Protein AF-M1D6H3-F1 (afdb_monomer_lite)

Secondary structure (DSSP, 8-state):
--HHHHHHHHHHHGGGG------------TT-------TT----------TT--BTTB-TTTT-SHHHHS----

Organism: Solanum tuberosum (NCBI:txid4113)

Radius of gyration: 28.62 Å; chains: 1; bounding box: 40×62×65 Å

Foldseek 3Di:
DPVVVVVVVCVVVVVVPDDDDDDDDDDDDPPDDPDDDDPPDDDDDAAADDQPDDDPNHRPRHCRHPCNVDPDDD

pLDDT: mean 83.62, std 10.45, range [58.72, 97.0]

Sequence (74 aa):
MGFASFLLIFLTLCPALAQIVEDTEFLIDGTVKIAETDDNYVCATLDWWPKEKCNYNECPWGSASLINLVKFYY

InterPro domains:
  IPR005199 Glycoside hydrolase, family 79 [PF03662] (24-69)

Structure (mmCIF, N/CA/C/O backbone):
data_AF-M1D6H3-F1
#
_entry.id   AF-M1D6H3-F1
#
loop_
_atom_site.group_PDB
_atom_site.id
_atom_site.type_symbol
_atom_site.label_atom_id
_atom_site.label_alt_id
_atom_site.label_comp_id
_atom_site.label_asym_id
_atom_site.label_entity_id
_atom_site.label_seq_id
_atom_site.pdbx_PDB_ins_code
_atom_site.Cartn_x
_atom_site.Cartn_y
_atom_site.Cartn_z
_atom_site.occupancy
_atom_site.B_iso_or_equiv
_atom_site.auth_seq_id
_atom_site.auth_comp_id
_atom_site.auth_asym_id
_atom_site.auth_atom_id
_atom_site.pdbx_PDB_model_num
ATOM 1 N N . MET A 1 1 ? 17.144 -45.071 42.447 1.00 59.22 1 MET A N 1
ATOM 2 C CA . MET A 1 1 ? 17.744 -43.785 42.026 1.00 59.22 1 MET A CA 1
ATOM 3 C C . MET A 1 1 ? 17.364 -43.545 40.571 1.00 59.22 1 MET A C 1
ATOM 5 O O . MET A 1 1 ? 18.046 -44.023 39.687 1.00 59.22 1 MET A O 1
ATOM 9 N N . GLY A 1 2 ? 16.205 -42.960 40.291 1.00 66.56 2 GLY A N 1
ATOM 10 C CA . GLY A 1 2 ? 15.739 -42.816 38.902 1.00 66.56 2 GLY A CA 1
ATOM 11 C C . GLY A 1 2 ? 14.531 -41.902 38.834 1.00 66.56 2 GLY A C 1
ATOM 12 O O . GLY A 1 2 ? 14.544 -40.920 38.109 1.00 66.56 2 GLY A O 1
ATOM 13 N N . PHE A 1 3 ? 13.572 -42.121 39.736 1.00 70.81 3 PHE A N 1
ATOM 14 C CA . PHE A 1 3 ? 12.398 -41.264 39.896 1.00 70.81 3 PHE A CA 1
ATOM 15 C C . PHE A 1 3 ? 12.754 -39.793 40.178 1.00 70.81 3 PHE A C 1
ATOM 17 O O . PHE A 1 3 ? 12.240 -38.899 39.519 1.00 70.81 3 PHE A O 1
ATOM 24 N N . ALA A 1 4 ? 13.712 -39.541 41.078 1.00 77.94 4 ALA A N 1
ATOM 25 C CA . ALA A 1 4 ? 14.198 -38.187 41.361 1.00 77.94 4 ALA A CA 1
ATOM 26 C C . ALA A 1 4 ? 14.864 -37.523 40.141 1.00 77.94 4 ALA A C 1
ATOM 28 O O . ALA A 1 4 ? 14.712 -36.326 39.936 1.00 77.94 4 ALA A O 1
ATOM 29 N N . SER A 1 5 ? 15.564 -38.295 39.303 1.00 75.19 5 SER A N 1
ATOM 30 C CA . SER A 1 5 ? 16.204 -37.770 38.093 1.00 75.19 5 SER A CA 1
ATOM 31 C C . SER A 1 5 ? 15.171 -37.435 37.013 1.00 75.19 5 SER A C 1
ATOM 33 O O . SER A 1 5 ? 15.269 -36.374 36.406 1.00 75.19 5 SER A O 1
ATOM 35 N N . PHE A 1 6 ? 14.139 -38.268 36.840 1.00 77.25 6 PHE A N 1
ATOM 36 C CA . PHE A 1 6 ? 13.011 -37.969 35.950 1.00 77.25 6 PHE A CA 1
ATOM 37 C C . PHE A 1 6 ? 12.222 -36.734 36.396 1.00 77.25 6 PHE A C 1
ATOM 39 O O . PHE A 1 6 ? 11.870 -35.910 35.558 1.00 77.25 6 PHE A O 1
ATOM 46 N N . LEU A 1 7 ? 11.994 -36.568 37.703 1.00 79.00 7 LEU A N 1
ATOM 47 C CA . LEU A 1 7 ? 11.338 -35.379 38.253 1.00 79.00 7 LEU A CA 1
ATOM 48 C C . LEU A 1 7 ? 12.142 -34.103 37.990 1.00 79.00 7 LEU A C 1
ATOM 50 O O . LEU A 1 7 ? 11.566 -33.099 37.585 1.00 79.00 7 LEU A O 1
ATOM 54 N N . LEU A 1 8 ? 13.465 -34.142 38.177 1.00 78.44 8 LEU A N 1
ATOM 55 C CA . LEU A 1 8 ? 14.329 -32.989 37.907 1.00 78.44 8 LEU A CA 1
ATOM 56 C C . LEU A 1 8 ? 14.327 -32.611 36.420 1.00 78.44 8 LEU A C 1
ATOM 58 O O . LEU A 1 8 ? 14.237 -31.432 36.106 1.00 78.44 8 LEU A O 1
ATOM 62 N N . ILE A 1 9 ? 14.360 -33.595 35.515 1.00 74.75 9 ILE A N 1
ATOM 63 C CA . ILE A 1 9 ? 14.271 -33.361 34.063 1.00 74.75 9 ILE A CA 1
ATOM 64 C C . ILE A 1 9 ? 12.898 -32.780 33.687 1.00 74.75 9 ILE A C 1
ATOM 66 O O . ILE A 1 9 ? 12.808 -31.849 32.893 1.00 74.75 9 ILE A O 1
ATOM 70 N N . PHE A 1 10 ? 11.818 -33.289 34.281 1.00 72.69 10 PHE A N 1
ATOM 71 C CA . PHE A 1 10 ? 10.470 -32.782 34.027 1.00 72.69 10 PHE A CA 1
ATOM 72 C C . PHE A 1 10 ? 10.306 -31.329 34.502 1.00 72.69 10 PHE A C 1
ATOM 74 O O . PHE A 1 10 ? 9.751 -30.500 33.785 1.00 72.69 10 PHE A O 1
ATOM 81 N N . LEU A 1 11 ? 10.848 -30.996 35.678 1.00 74.44 11 LEU A N 1
ATOM 82 C CA . LEU A 1 11 ? 10.803 -29.647 36.249 1.00 74.4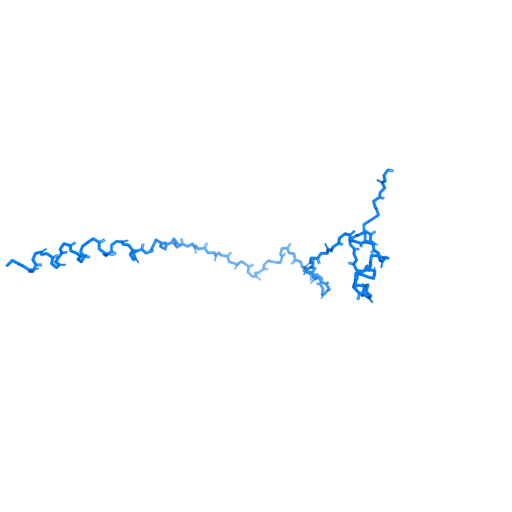4 11 LEU A CA 1
ATOM 83 C C . LEU A 1 11 ? 11.643 -28.630 35.459 1.00 74.44 11 LEU A C 1
ATOM 85 O O . LEU A 1 11 ? 11.272 -27.460 35.422 1.00 74.44 11 LEU A O 1
ATOM 89 N N . THR A 1 12 ? 12.740 -29.047 34.814 1.00 73.00 12 THR A N 1
ATOM 90 C CA . THR A 1 12 ? 13.570 -28.149 33.988 1.00 73.00 12 THR A CA 1
ATOM 91 C C . THR A 1 12 ? 13.031 -27.951 32.572 1.00 73.00 12 THR A C 1
ATOM 93 O O . THR A 1 12 ? 13.214 -26.868 32.020 1.00 73.00 12 THR A O 1
ATOM 96 N N . LEU A 1 13 ? 12.342 -28.939 31.983 1.00 67.25 13 LEU A N 1
ATOM 97 C CA . LEU A 1 13 ? 11.721 -28.801 30.654 1.00 67.25 13 LEU A CA 1
ATOM 98 C C . LEU A 1 13 ? 10.362 -28.081 30.681 1.00 67.25 13 LEU A C 1
ATOM 100 O O . LEU A 1 13 ? 9.990 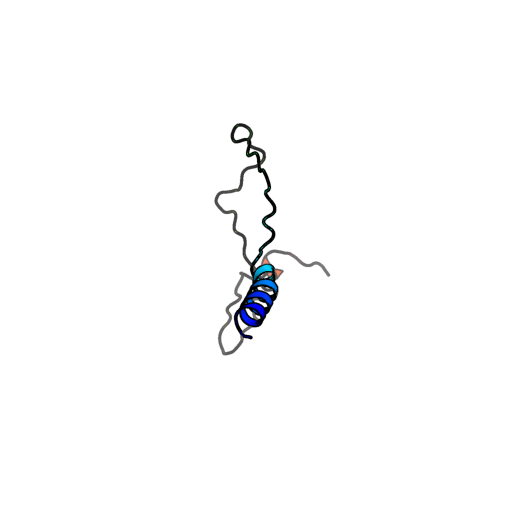-27.453 29.693 1.00 67.25 13 LEU A O 1
ATOM 104 N N . CYS A 1 14 ? 9.623 -28.153 31.791 1.00 65.50 14 CYS A N 1
ATOM 105 C CA . CYS A 1 14 ? 8.283 -27.571 31.918 1.00 65.50 14 CYS A CA 1
ATOM 106 C C . CYS A 1 14 ? 8.205 -26.041 31.668 1.00 65.50 14 CYS A C 1
ATOM 108 O O . CYS A 1 14 ? 7.328 -25.618 30.913 1.00 65.50 14 CYS A O 1
ATOM 110 N N . PRO A 1 15 ? 9.102 -25.184 32.206 1.00 63.00 15 PRO A N 1
ATOM 111 C CA . PRO A 1 15 ? 8.985 -23.735 32.015 1.00 63.00 15 PRO A CA 1
ATOM 112 C C . PRO A 1 15 ? 9.346 -23.263 30.598 1.00 63.00 15 PRO A C 1
ATOM 114 O O . PRO A 1 15 ? 8.943 -22.171 30.215 1.00 63.00 15 PRO A O 1
ATOM 117 N N . ALA A 1 16 ? 10.055 -24.069 29.797 1.00 62.91 16 ALA A N 1
ATOM 118 C CA . ALA A 1 16 ? 10.408 -23.712 28.417 1.00 62.91 16 ALA A CA 1
ATOM 119 C C . ALA A 1 16 ? 9.205 -23.742 27.452 1.00 62.91 16 ALA A C 1
ATOM 121 O O . ALA A 1 16 ? 9.303 -23.239 26.335 1.00 62.91 16 ALA A O 1
ATOM 122 N N . LEU A 1 17 ? 8.080 -24.328 27.877 1.00 63.16 17 LEU A N 1
ATOM 123 C CA . LEU A 1 17 ? 6.851 -24.437 27.089 1.00 63.16 17 LEU A CA 1
ATOM 124 C C . LEU A 1 17 ? 5.759 -23.446 27.528 1.00 63.16 17 LEU A C 1
ATOM 126 O O . LEU A 1 17 ? 4.712 -23.368 26.887 1.00 63.16 17 LEU A O 1
ATOM 130 N N . ALA A 1 18 ? 5.979 -22.703 28.618 1.00 72.06 18 ALA A N 1
ATOM 131 C CA . ALA A 1 18 ? 5.021 -21.725 29.115 1.00 72.06 18 ALA A CA 1
ATOM 132 C C . ALA A 1 18 ? 5.105 -20.451 28.266 1.00 72.06 18 ALA A C 1
ATOM 134 O O . ALA A 1 18 ? 6.039 -19.660 28.392 1.00 72.06 18 ALA A O 1
ATOM 135 N N . GLN A 1 19 ? 4.132 -20.254 27.379 1.00 76.81 19 GLN A N 1
ATOM 136 C CA . GLN A 1 19 ? 3.971 -18.983 26.684 1.00 76.81 19 GLN A CA 1
ATOM 137 C C . GLN A 1 19 ? 3.223 -18.005 27.592 1.00 76.81 19 GLN A C 1
ATOM 139 O O . GLN A 1 19 ? 2.192 -18.350 28.168 1.00 76.81 19 GLN A O 1
ATOM 144 N N . ILE A 1 20 ? 3.750 -16.789 27.724 1.00 77.44 20 ILE A N 1
ATOM 145 C CA . ILE A 1 20 ? 3.043 -15.686 28.374 1.00 77.44 20 ILE A CA 1
ATOM 146 C C . ILE A 1 20 ? 2.011 -15.190 27.364 1.00 77.44 20 ILE A C 1
ATOM 148 O O . ILE A 1 20 ? 2.377 -14.654 26.320 1.00 77.44 20 ILE A O 1
ATOM 152 N N . VAL A 1 21 ? 0.734 -15.423 27.655 1.00 81.94 21 VAL A N 1
ATOM 153 C CA . VAL A 1 21 ? -0.379 -14.838 26.906 1.00 81.94 21 VAL A CA 1
ATOM 154 C C . VAL A 1 21 ? -0.767 -13.558 27.630 1.00 81.94 21 VAL A C 1
ATOM 156 O O . VAL A 1 21 ? -1.100 -13.594 28.813 1.00 81.94 21 VAL A O 1
ATOM 159 N N . GLU A 1 22 ? -0.656 -12.430 26.940 1.00 88.00 22 GLU A N 1
ATOM 160 C CA . GLU A 1 22 ? -1.152 -11.148 27.428 1.00 88.00 22 GLU A CA 1
ATOM 161 C C . GLU A 1 22 ? -2.565 -10.950 26.878 1.00 88.00 22 GLU A C 1
ATOM 163 O O . GLU A 1 22 ? -2.763 -10.845 25.666 1.00 88.00 22 GLU A O 1
ATOM 168 N N . ASP A 1 23 ? -3.555 -10.939 27.768 1.00 89.00 23 ASP A N 1
ATOM 169 C CA . ASP A 1 23 ? -4.935 -10.669 27.382 1.00 89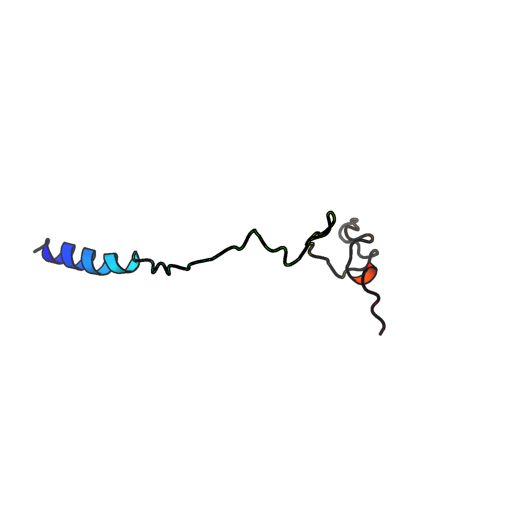.00 23 ASP A CA 1
ATOM 170 C C . ASP A 1 23 ? -5.084 -9.175 27.081 1.00 89.00 23 ASP A C 1
ATOM 172 O O . ASP A 1 23 ? -4.788 -8.321 27.916 1.00 89.00 23 ASP A O 1
ATOM 176 N N . THR A 1 24 ? -5.550 -8.853 25.875 1.00 89.88 24 THR A N 1
ATOM 177 C CA . THR A 1 24 ? -5.857 -7.476 25.469 1.00 89.88 24 THR A CA 1
ATOM 178 C C . THR A 1 24 ? -7.329 -7.371 25.101 1.00 89.88 24 THR A C 1
ATOM 180 O O . THR A 1 24 ? -7.827 -8.139 24.277 1.00 89.88 24 THR A O 1
ATOM 183 N N . GLU A 1 25 ? -8.025 -6.402 25.692 1.00 92.94 25 GLU A N 1
ATOM 184 C CA . GLU A 1 25 ? -9.419 -6.100 25.371 1.00 92.94 25 GLU A CA 1
ATOM 185 C C . GLU A 1 25 ? -9.491 -4.999 24.304 1.00 92.94 25 GLU A C 1
ATOM 187 O O . GLU A 1 25 ? -8.924 -3.918 24.464 1.00 92.94 25 GLU A O 1
ATOM 192 N N . PHE A 1 26 ? -10.206 -5.273 23.212 1.00 90.69 26 PHE A N 1
ATOM 193 C CA . PHE A 1 26 ? -10.474 -4.308 22.148 1.00 90.69 26 PHE A CA 1
ATOM 194 C C . PHE A 1 26 ? -11.975 -4.037 22.063 1.00 90.69 26 PHE A C 1
ATOM 196 O O . PHE A 1 26 ? -12.761 -4.946 21.797 1.00 90.69 26 PHE A O 1
ATOM 203 N N . LEU A 1 27 ? -12.367 -2.773 22.239 1.00 93.12 27 LEU A N 1
ATOM 204 C CA . LEU A 1 27 ? -13.738 -2.320 22.028 1.00 93.12 27 LEU A CA 1
ATOM 205 C C . LEU A 1 27 ? -13.859 -1.692 20.636 1.00 93.12 27 LEU A C 1
ATOM 207 O O . LEU A 1 27 ? -13.185 -0.709 20.332 1.00 93.12 27 LEU A O 1
ATOM 211 N N . ILE A 1 28 ? -14.736 -2.246 19.800 1.00 92.44 28 ILE A N 1
ATOM 212 C CA . ILE A 1 28 ? -15.049 -1.702 18.476 1.00 92.44 28 ILE A CA 1
ATOM 213 C C . ILE A 1 28 ? -16.429 -1.048 18.548 1.00 92.44 28 ILE A C 1
ATOM 215 O O . ILE A 1 28 ? -17.437 -1.737 18.708 1.00 92.44 28 ILE A O 1
ATOM 219 N N . ASP A 1 29 ? -16.481 0.276 18.409 1.00 94.50 29 ASP A N 1
ATOM 220 C CA . ASP A 1 29 ? -17.741 1.008 18.276 1.00 94.50 29 ASP A CA 1
ATOM 221 C C . ASP A 1 29 ? -18.196 1.017 16.809 1.00 94.50 29 ASP A C 1
ATOM 223 O O . ASP A 1 29 ? -17.735 1.813 15.994 1.00 94.50 29 ASP A O 1
ATOM 227 N N . GLY A 1 30 ? -19.115 0.112 16.468 1.00 94.38 30 GLY A N 1
ATOM 228 C CA . GLY A 1 30 ? -19.710 0.031 15.131 1.00 94.38 30 GLY A CA 1
ATOM 229 C C . GLY A 1 30 ? -20.784 1.088 14.842 1.00 94.38 30 GLY A C 1
ATOM 230 O O . GLY A 1 30 ? -21.328 1.101 13.739 1.00 94.38 30 GLY A O 1
ATOM 231 N N . THR A 1 31 ? -21.129 1.948 15.807 1.00 97.00 31 THR A N 1
ATOM 232 C CA . THR A 1 31 ? -22.172 2.978 15.641 1.00 97.00 31 THR A CA 1
ATOM 233 C C . THR A 1 31 ? -21.632 4.288 15.069 1.00 97.00 31 THR A C 1
ATOM 235 O O . THR A 1 31 ? -22.406 5.108 14.569 1.00 97.00 31 THR A O 1
ATOM 238 N N . VAL A 1 32 ? -20.309 4.474 15.085 1.00 95.81 32 VAL A N 1
ATOM 239 C CA . VAL A 1 32 ? -19.640 5.704 14.652 1.00 95.81 32 VAL A CA 1
ATOM 240 C C . VAL A 1 32 ? -18.687 5.412 13.493 1.00 95.81 32 VAL A C 1
ATOM 242 O O . VAL A 1 32 ? -17.707 4.686 13.635 1.00 95.81 32 VAL A O 1
ATOM 245 N N . LYS A 1 33 ? -18.926 6.033 12.332 1.00 94.75 33 LYS A N 1
ATOM 246 C CA . LYS A 1 33 ? -17.976 6.010 11.209 1.00 94.75 33 LYS A CA 1
ATOM 247 C C . LYS A 1 33 ? -16.888 7.063 11.434 1.00 94.75 33 LYS A C 1
ATOM 249 O O . LYS A 1 33 ? -17.188 8.253 11.424 1.00 94.75 33 LYS A O 1
ATOM 254 N N . ILE A 1 34 ? -15.633 6.637 11.587 1.00 95.50 34 ILE A N 1
ATOM 255 C CA . ILE A 1 34 ? -14.483 7.548 11.758 1.00 95.50 34 ILE A CA 1
ATOM 256 C C . ILE A 1 34 ? -13.801 7.928 10.435 1.00 95.50 34 ILE A C 1
ATOM 258 O O . ILE A 1 34 ? -13.180 8.982 10.342 1.00 95.50 34 ILE A O 1
ATOM 262 N N . ALA A 1 35 ? -13.917 7.075 9.415 1.00 94.44 35 ALA A N 1
ATOM 263 C CA . ALA A 1 35 ? -13.358 7.264 8.081 1.00 94.44 35 ALA A CA 1
ATOM 264 C C . ALA A 1 35 ? -14.066 6.337 7.078 1.00 94.44 35 ALA A C 1
ATOM 266 O O . ALA A 1 35 ? -14.758 5.397 7.470 1.00 94.44 35 ALA A O 1
ATOM 267 N N . GLU A 1 36 ? -13.884 6.601 5.789 1.00 94.75 36 GLU A N 1
ATOM 268 C CA . GLU A 1 36 ? -14.349 5.758 4.687 1.00 94.75 36 GLU A CA 1
ATOM 269 C C . GLU A 1 36 ? -13.206 5.614 3.684 1.00 94.75 36 GLU A C 1
ATOM 271 O O . GLU A 1 36 ? -12.557 6.602 3.335 1.00 94.75 36 GLU A O 1
ATOM 276 N N . THR A 1 37 ? -12.920 4.382 3.275 1.00 93.69 37 THR A N 1
ATOM 277 C CA . THR A 1 37 ? -11.947 4.090 2.220 1.00 93.69 37 THR A CA 1
ATOM 278 C C . THR A 1 37 ? -12.640 4.142 0.868 1.00 93.69 37 THR A C 1
ATOM 280 O O . THR A 1 37 ? -13.741 3.620 0.734 1.00 93.69 37 THR A O 1
ATOM 283 N N . ASP A 1 38 ? -11.984 4.735 -0.127 1.00 94.88 38 ASP A N 1
ATOM 284 C CA . ASP A 1 38 ? -12.457 4.713 -1.515 1.00 94.88 38 ASP A CA 1
ATOM 285 C C . ASP A 1 38 ? -12.484 3.281 -2.078 1.00 94.88 38 ASP A C 1
ATOM 287 O O . ASP A 1 38 ? -11.632 2.461 -1.725 1.00 94.88 38 ASP A O 1
ATOM 291 N N . ASP A 1 39 ? -13.409 3.003 -3.001 1.00 95.56 39 ASP A N 1
ATOM 292 C CA . ASP A 1 39 ? -13.557 1.693 -3.659 1.00 95.56 39 ASP A CA 1
ATOM 293 C C . ASP A 1 39 ? -12.296 1.251 -4.428 1.00 95.56 39 ASP A C 1
ATOM 295 O O . ASP A 1 39 ? -12.082 0.059 -4.653 1.00 95.56 39 ASP A O 1
ATOM 299 N N . ASN A 1 40 ? -11.438 2.198 -4.821 1.00 90.62 40 ASN A N 1
ATOM 300 C CA . ASN A 1 40 ? -10.182 1.953 -5.532 1.00 90.62 40 ASN A CA 1
ATOM 301 C C . ASN A 1 40 ? -8.955 2.060 -4.619 1.00 90.62 40 ASN A C 1
ATOM 303 O O . ASN A 1 40 ? -7.824 2.142 -5.109 1.00 90.62 40 ASN A O 1
ATOM 307 N N . TYR A 1 41 ? -9.143 2.093 -3.298 1.00 89.62 41 TYR A N 1
ATOM 308 C CA . TYR A 1 41 ? -8.026 2.134 -2.367 1.00 89.62 41 TYR A CA 1
ATOM 309 C C . TYR A 1 41 ? -7.224 0.827 -2.439 1.00 89.62 41 TYR A C 1
ATOM 311 O O . TYR A 1 41 ? -7.698 -0.243 -2.057 1.00 89.62 41 TYR A O 1
ATOM 319 N N . VAL A 1 42 ? -5.980 0.919 -2.914 1.00 88.25 42 VAL A N 1
ATOM 320 C CA . VAL A 1 42 ? -5.049 -0.211 -2.990 1.00 88.25 42 VAL A CA 1
ATOM 321 C C . VAL A 1 42 ? -3.733 0.136 -2.304 1.00 88.25 42 VAL A C 1
ATOM 323 O O . VAL A 1 42 ? -3.187 1.224 -2.480 1.00 88.25 42 VAL A O 1
ATOM 326 N N . CYS A 1 43 ? -3.184 -0.820 -1.558 1.00 89.69 43 CYS A N 1
ATOM 327 C CA . CYS A 1 43 ? -1.804 -0.758 -1.088 1.00 89.69 43 CYS A CA 1
ATOM 328 C C . CYS A 1 43 ? -0.927 -1.529 -2.075 1.00 89.69 43 CYS A C 1
ATOM 330 O O . CYS A 1 43 ? -1.044 -2.748 -2.186 1.00 89.69 43 CYS A O 1
ATOM 332 N N . ALA A 1 44 ? -0.042 -0.829 -2.780 1.00 85.12 44 ALA A N 1
ATOM 333 C CA . ALA A 1 44 ? 0.910 -1.436 -3.702 1.00 85.12 44 ALA A CA 1
ATOM 334 C C . ALA A 1 44 ? 2.334 -0.983 -3.370 1.00 85.12 44 ALA A C 1
ATOM 336 O O . ALA A 1 44 ? 2.582 0.195 -3.109 1.00 85.12 44 ALA A O 1
ATOM 337 N N . THR A 1 45 ? 3.282 -1.918 -3.401 1.00 85.38 45 THR A N 1
ATOM 338 C CA . THR A 1 45 ? 4.706 -1.579 -3.380 1.00 85.38 45 THR A CA 1
ATOM 339 C C . THR A 1 45 ? 5.115 -1.143 -4.781 1.00 85.38 45 THR A C 1
ATOM 341 O O . THR A 1 45 ? 4.907 -1.881 -5.741 1.00 85.38 45 THR A O 1
ATOM 344 N N . LEU A 1 46 ? 5.689 0.053 -4.897 1.00 87.44 46 LEU A N 1
ATOM 345 C CA . LEU A 1 46 ? 6.123 0.623 -6.169 1.00 87.44 46 LEU A CA 1
ATOM 346 C C . LEU A 1 46 ? 7.645 0.727 -6.220 1.00 87.44 46 LEU A C 1
ATOM 348 O O . LEU A 1 46 ? 8.280 1.154 -5.258 1.00 87.44 46 LEU A O 1
ATOM 352 N N . ASP A 1 47 ? 8.212 0.368 -7.366 1.00 87.00 47 ASP A N 1
ATOM 353 C CA . ASP A 1 47 ? 9.638 0.509 -7.656 1.00 87.00 47 ASP A CA 1
ATOM 354 C C . ASP A 1 47 ? 9.935 1.912 -8.233 1.00 87.00 47 ASP A C 1
ATOM 356 O O . ASP A 1 47 ? 9.046 2.583 -8.768 1.00 87.00 47 ASP A O 1
ATOM 360 N N . TRP A 1 48 ? 11.179 2.380 -8.135 1.00 89.50 48 TRP A N 1
ATOM 361 C CA . TRP A 1 48 ? 11.620 3.682 -8.643 1.00 89.50 48 TRP A CA 1
ATOM 362 C C . TRP A 1 48 ? 12.320 3.611 -10.001 1.00 89.50 48 TRP A C 1
ATOM 364 O O . TRP A 1 48 ? 12.925 4.597 -10.413 1.00 89.50 48 TRP A O 1
ATOM 374 N N . TRP A 1 49 ? 12.357 2.462 -10.679 1.00 91.06 49 TRP A N 1
ATOM 375 C CA . TRP A 1 49 ? 13.035 2.369 -11.977 1.00 91.06 49 TRP A CA 1
ATOM 376 C C . TRP A 1 49 ? 12.282 3.127 -13.081 1.00 91.06 49 TRP A C 1
ATOM 378 O O . TRP A 1 49 ? 11.052 3.109 -13.106 1.00 91.06 49 TRP A O 1
ATOM 388 N N . PRO A 1 50 ? 12.982 3.798 -14.013 1.00 89.81 50 PRO A N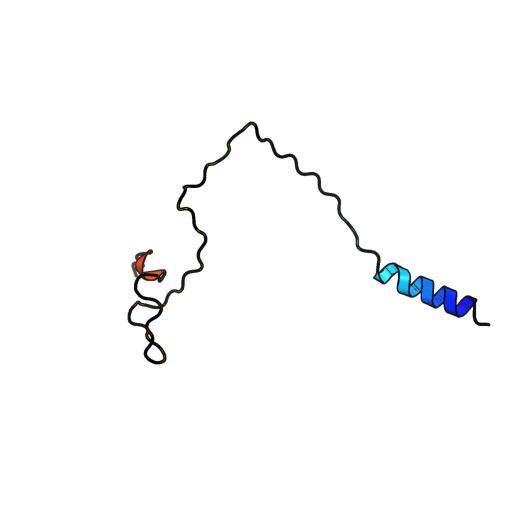 1
ATOM 389 C CA . PRO A 1 50 ? 12.334 4.504 -15.112 1.00 89.81 50 PRO A CA 1
ATOM 390 C C . PRO A 1 50 ? 11.716 3.508 -16.096 1.00 89.81 50 PRO A C 1
ATOM 392 O O . PRO A 1 50 ? 12.124 2.347 -16.152 1.00 89.81 50 PRO A O 1
ATOM 395 N N . LYS A 1 51 ? 10.754 3.964 -16.906 1.00 89.69 51 LYS A N 1
ATOM 396 C CA . LYS A 1 51 ? 10.038 3.095 -17.858 1.00 89.69 51 LYS A CA 1
ATOM 397 C C . LYS A 1 51 ? 10.969 2.428 -18.876 1.00 89.69 51 LYS A C 1
ATOM 399 O O . LYS A 1 51 ? 10.663 1.355 -19.381 1.00 89.69 51 LYS A O 1
ATOM 404 N N . GLU A 1 52 ? 12.094 3.075 -19.181 1.00 89.81 52 GLU A N 1
ATOM 405 C CA . GLU A 1 52 ? 13.116 2.608 -20.119 1.00 89.81 52 GLU A CA 1
ATOM 406 C C . GLU A 1 52 ? 14.077 1.594 -19.495 1.00 89.81 52 GLU A C 1
ATOM 408 O O . GLU A 1 52 ? 14.926 1.037 -20.196 1.00 89.81 52 GLU A O 1
ATOM 413 N N . LYS A 1 53 ? 13.989 1.351 -18.180 1.00 90.56 53 LYS A N 1
ATOM 414 C CA . LYS A 1 53 ? 14.765 0.284 -17.565 1.00 90.56 53 LYS A CA 1
ATOM 415 C C . LYS A 1 53 ? 14.269 -1.038 -18.144 1.00 90.56 53 LYS A C 1
ATOM 417 O O . LYS A 1 53 ? 13.102 -1.383 -18.019 1.00 90.56 53 LYS A O 1
ATOM 422 N N . CYS A 1 54 ? 15.174 -1.783 -18.765 1.00 92.75 54 CYS A N 1
ATOM 423 C CA . CYS A 1 54 ? 14.895 -3.115 -19.277 1.00 92.75 54 CYS A CA 1
ATOM 424 C C . CYS A 1 54 ? 16.042 -4.046 -18.888 1.00 92.75 54 CYS A C 1
ATOM 426 O O . CYS A 1 54 ? 17.214 -3.677 -19.001 1.00 92.75 54 CYS A O 1
ATOM 428 N N . ASN A 1 55 ? 15.706 -5.243 -18.421 1.00 91.56 55 ASN A N 1
ATOM 429 C CA . ASN A 1 55 ? 16.662 -6.290 -18.079 1.00 91.56 55 ASN A CA 1
ATOM 430 C C . ASN A 1 55 ? 16.247 -7.567 -18.814 1.00 91.56 55 ASN A C 1
ATOM 432 O O . ASN A 1 55 ? 15.064 -7.876 -18.871 1.00 91.56 55 ASN A O 1
ATOM 436 N N . TYR A 1 56 ? 17.209 -8.306 -19.373 1.00 94.19 56 TYR A N 1
ATOM 437 C CA . TYR A 1 56 ? 16.950 -9.582 -20.063 1.00 94.19 56 TYR A CA 1
ATOM 438 C C . TYR A 1 56 ? 15.876 -9.504 -21.169 1.00 94.19 56 TYR A C 1
ATOM 440 O O . TYR A 1 56 ? 15.109 -10.439 -21.357 1.00 94.19 56 TYR A O 1
ATOM 448 N N . ASN A 1 57 ? 15.837 -8.396 -21.918 1.00 91.19 57 ASN A N 1
ATOM 449 C CA . ASN A 1 57 ? 14.816 -8.093 -22.934 1.00 91.19 57 ASN A CA 1
ATOM 450 C C . ASN A 1 57 ? 13.379 -7.928 -22.395 1.00 91.19 57 ASN A C 1
ATOM 452 O O . ASN A 1 57 ? 12.435 -7.914 -23.181 1.00 91.19 57 ASN A O 1
ATOM 456 N N . GLU A 1 58 ? 13.210 -7.731 -21.085 1.00 91.38 58 GLU A N 1
ATOM 457 C CA . GLU A 1 58 ? 11.936 -7.391 -20.450 1.00 91.38 58 GLU A CA 1
ATOM 458 C C . GLU A 1 58 ? 11.970 -5.972 -19.874 1.00 91.38 58 GLU A C 1
ATOM 460 O O . GLU A 1 58 ? 12.962 -5.549 -19.275 1.00 91.38 58 GLU A O 1
ATOM 465 N N . CYS A 1 59 ? 10.861 -5.246 -20.019 1.00 90.44 59 CYS A N 1
ATOM 466 C CA . CYS A 1 59 ? 10.677 -3.894 -19.485 1.00 90.44 59 CYS A CA 1
ATOM 467 C C . CYS A 1 59 ? 9.457 -3.879 -18.542 1.00 90.44 59 CYS A C 1
ATOM 469 O O . CYS A 1 59 ? 8.408 -3.339 -18.901 1.00 90.44 59 CYS A O 1
ATOM 471 N N . PRO A 1 60 ? 9.549 -4.515 -17.359 1.00 88.50 60 PRO A N 1
ATOM 472 C CA . PRO A 1 60 ? 8.393 -4.775 -16.498 1.00 88.50 60 PRO A CA 1
ATOM 473 C C . PRO A 1 60 ? 7.753 -3.512 -15.911 1.00 88.50 60 PRO A C 1
ATOM 475 O O . PRO A 1 60 ? 6.591 -3.538 -15.519 1.00 88.50 60 PRO A O 1
ATOM 478 N N . TRP A 1 61 ? 8.492 -2.404 -15.839 1.00 88.81 61 TRP A N 1
ATOM 479 C CA . TRP A 1 61 ? 8.055 -1.221 -15.102 1.00 88.81 61 TRP A CA 1
ATOM 480 C C . TRP A 1 61 ? 7.028 -0.364 -15.843 1.00 88.81 61 TRP A C 1
ATOM 482 O O . TRP A 1 61 ? 6.123 0.167 -15.204 1.00 88.81 61 TRP A O 1
ATOM 492 N N . GLY A 1 62 ? 7.137 -0.217 -17.171 1.00 87.44 62 GLY A N 1
ATOM 493 C CA . GLY A 1 62 ? 6.229 0.630 -17.955 1.00 87.44 62 GLY A CA 1
ATOM 494 C C . GLY A 1 62 ? 5.933 1.976 -17.268 1.00 87.44 62 GLY A C 1
ATOM 495 O O . GLY A 1 62 ? 6.843 2.674 -16.826 1.00 87.44 62 GLY A O 1
ATOM 496 N N . SER A 1 63 ? 4.653 2.328 -17.123 1.00 87.25 63 SER A N 1
ATOM 497 C CA . SER A 1 63 ? 4.218 3.526 -16.379 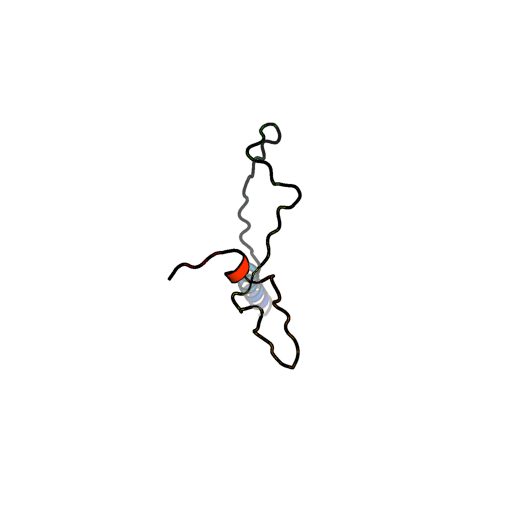1.00 87.25 63 SER A CA 1
ATOM 498 C C . SER A 1 63 ? 3.926 3.283 -14.890 1.00 87.25 63 SER A C 1
ATOM 500 O O . SER A 1 63 ? 3.443 4.192 -14.222 1.00 87.25 63 SER A O 1
ATOM 502 N N . ALA A 1 64 ? 4.209 2.092 -14.358 1.00 87.06 64 ALA A N 1
ATOM 503 C CA . ALA A 1 64 ? 3.827 1.691 -13.002 1.00 87.06 64 ALA A CA 1
ATOM 504 C C . ALA A 1 64 ? 4.812 2.136 -11.901 1.00 87.06 64 ALA A C 1
ATOM 506 O O . ALA A 1 64 ? 4.534 1.941 -10.724 1.00 87.06 64 ALA A O 1
ATOM 507 N N . SER A 1 65 ? 5.955 2.735 -12.243 1.00 88.00 65 SER A N 1
ATOM 508 C CA . SER A 1 65 ? 6.949 3.174 -11.250 1.00 88.00 65 SER A CA 1
ATOM 509 C C . SER A 1 65 ? 6.600 4.477 -10.529 1.00 88.00 65 SER A C 1
ATOM 511 O O . SER A 1 65 ? 5.962 5.371 -11.092 1.00 88.00 65 SER A O 1
ATOM 513 N N . LEU A 1 66 ? 7.153 4.641 -9.321 1.00 89.00 66 LEU A N 1
ATOM 514 C CA . LEU A 1 66 ? 6.992 5.816 -8.453 1.00 89.00 66 LEU A CA 1
ATOM 515 C C . LEU A 1 66 ? 7.296 7.142 -9.174 1.00 89.00 66 LEU A C 1
ATOM 517 O O . LEU A 1 66 ? 6.582 8.125 -8.997 1.00 89.00 66 LEU A O 1
ATOM 521 N N . ILE A 1 67 ? 8.327 7.166 -10.024 1.00 87.38 67 ILE A N 1
ATOM 522 C CA . ILE A 1 67 ? 8.758 8.371 -10.755 1.00 87.38 67 ILE A CA 1
ATOM 523 C C . ILE A 1 67 ? 7.720 8.893 -11.761 1.00 87.38 67 ILE A C 1
ATOM 525 O O . ILE A 1 67 ? 7.793 10.054 -12.151 1.00 87.38 67 ILE A O 1
ATOM 529 N N . ASN A 1 68 ? 6.767 8.060 -12.196 1.00 83.50 68 ASN A N 1
ATOM 530 C CA . ASN A 1 68 ? 5.675 8.500 -13.072 1.00 83.50 68 ASN A CA 1
ATOM 531 C C . ASN A 1 68 ? 4.496 9.094 -12.289 1.00 83.50 68 ASN A C 1
ATOM 533 O O . ASN A 1 68 ? 3.709 9.850 -12.853 1.00 83.50 68 ASN A O 1
ATOM 537 N N . LEU A 1 69 ? 4.366 8.752 -11.005 1.00 80.44 69 LEU A N 1
ATOM 538 C CA . LEU A 1 69 ? 3.275 9.203 -10.138 1.00 80.44 69 LEU A CA 1
ATOM 539 C C . LEU A 1 69 ? 3.665 10.437 -9.322 1.00 80.44 69 LEU A C 1
ATOM 541 O O . LEU A 1 69 ? 2.824 11.287 -9.036 1.00 80.44 69 LEU A O 1
ATOM 545 N N . VAL A 1 70 ? 4.945 10.550 -8.963 1.00 74.31 70 VAL A N 1
ATOM 546 C CA . VAL A 1 70 ? 5.481 11.651 -8.164 1.00 74.31 70 VAL A CA 1
ATOM 547 C C . VAL A 1 70 ? 6.482 12.429 -9.004 1.00 74.31 70 VAL A C 1
ATOM 549 O O . VAL A 1 70 ? 7.513 11.910 -9.426 1.00 74.31 70 VAL A O 1
ATOM 552 N N . LYS A 1 71 ? 6.182 13.706 -9.246 1.00 65.81 71 LYS A N 1
ATOM 553 C CA . LYS A 1 71 ? 7.067 14.595 -9.995 1.00 65.81 71 LYS A CA 1
ATOM 554 C C . LYS A 1 71 ? 8.184 15.084 -9.075 1.00 65.81 71 LYS A C 1
ATOM 556 O O . LYS A 1 71 ? 7.984 15.999 -8.280 1.00 65.81 71 LYS A O 1
ATOM 561 N N . PHE A 1 72 ? 9.350 14.454 -9.174 1.00 67.38 72 PHE A N 1
ATOM 562 C CA . PHE A 1 72 ? 10.549 14.896 -8.471 1.00 67.38 72 PHE A CA 1
ATOM 563 C C . PHE A 1 72 ? 11.114 16.133 -9.177 1.00 67.38 72 PHE A C 1
ATOM 565 O O . PHE A 1 72 ? 11.619 16.040 -10.294 1.00 67.38 72 PHE A O 1
ATOM 572 N N . TYR A 1 73 ? 10.982 17.301 -8.549 1.00 68.50 73 TYR A N 1
ATOM 573 C C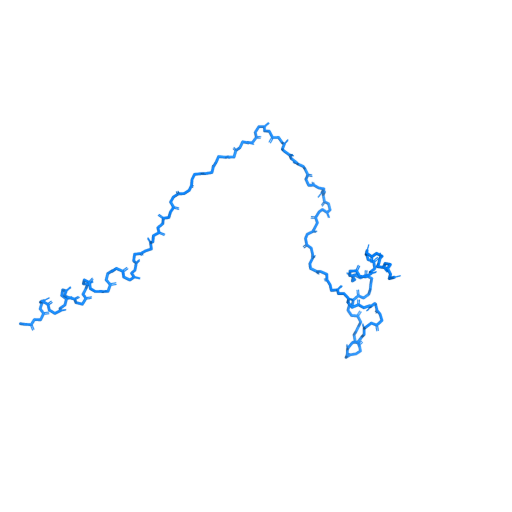A . TYR A 1 73 ? 11.700 18.506 -8.956 1.00 68.50 73 TYR A CA 1
ATOM 574 C C . TYR A 1 73 ? 13.043 18.515 -8.224 1.00 68.50 73 TYR A C 1
ATOM 576 O O . TYR A 1 73 ? 13.069 18.458 -6.995 1.00 68.50 73 TYR A O 1
ATOM 584 N N . TYR A 1 74 ? 14.128 18.520 -8.991 1.00 58.72 74 TYR A N 1
ATOM 585 C CA . TYR A 1 74 ? 15.502 18.692 -8.520 1.00 58.72 74 TYR A CA 1
ATOM 586 C C . TYR A 1 74 ? 15.909 20.163 -8.577 1.00 58.72 74 TYR A C 1
ATOM 588 O O . TYR A 1 74 ? 15.493 20.849 -9.541 1.00 58.72 74 TYR A O 1
#